Protein AF-A0A5K0WTY7-F1 (afdb_monomer_lite)

pLDDT: mean 95.45, std 3.61, range [77.88, 98.0]

Organism: NCBI:txid210225

Radius of gyration: 9.27 Å; chains: 1; bounding box: 16×12×24 Å

Secondary structure (DSSP, 8-state):
-HHHHTTT-BS-----S--HHHHHHHHHTB--

Sequence (32 aa):
VIREMTEGGVDYSFECSGNYQVLRESFLSSHD

Structure (mmCIF, N/CA/C/O backbone):
data_AF-A0A5K0WTY7-F1
#
_entry.id   AF-A0A5K0WTY7-F1
#
loop_
_atom_site.group_PDB
_atom_site.id
_atom_site.type_symbol
_atom_site.label_atom_id
_atom_site.label_alt_id
_atom_site.label_comp_id
_atom_site.label_asym_id
_atom_site.label_entity_id
_atom_site.label_seq_id
_atom_site.pdbx_PDB_ins_code
_atom_site.Cartn_x
_atom_site.Cartn_y
_atom_site.Cartn_z
_atom_site.occupancy
_atom_site.B_iso_or_equiv
_atom_site.auth_seq_id
_atom_site.auth_comp_id
_atom_site.auth_asym_id
_atom_site.auth_atom_id
_atom_site.pdbx_PDB_model_num
ATOM 1 N N . VAL A 1 1 ? -12.588 0.750 -0.544 1.00 89.19 1 VAL A N 1
ATOM 2 C CA . VAL A 1 1 ? -12.303 -0.701 -0.474 1.00 89.19 1 VAL A CA 1
ATOM 3 C C . VAL A 1 1 ? -11.087 -1.022 0.391 1.00 89.19 1 VAL A C 1
ATOM 5 O O . VAL A 1 1 ? -11.326 -1.324 1.545 1.00 89.19 1 VAL A O 1
ATOM 8 N N . ILE A 1 2 ? -9.819 -0.917 -0.064 1.00 95.06 2 ILE A N 1
ATOM 9 C CA . ILE A 1 2 ? -8.638 -1.334 0.748 1.00 95.06 2 ILE A CA 1
ATOM 10 C C . ILE A 1 2 ? -8.665 -0.724 2.159 1.00 95.06 2 ILE A C 1
ATOM 12 O O . ILE A 1 2 ? -8.703 -1.461 3.132 1.00 95.06 2 ILE A O 1
ATOM 16 N N . ARG A 1 3 ? -8.771 0.606 2.268 1.00 94.75 3 ARG A N 1
ATOM 17 C CA . ARG A 1 3 ? -8.780 1.309 3.565 1.00 94.75 3 ARG A CA 1
ATOM 18 C C . ARG A 1 3 ? -9.935 0.913 4.487 1.00 94.75 3 ARG A C 1
ATOM 20 O O . ARG A 1 3 ? -9.777 0.950 5.697 1.00 94.75 3 ARG A O 1
ATOM 27 N N . GLU A 1 4 ? -11.089 0.549 3.929 1.00 96.06 4 GLU A N 1
ATOM 28 C CA . GLU A 1 4 ? -12.238 0.079 4.718 1.00 96.06 4 GLU A CA 1
ATOM 29 C C . GLU A 1 4 ? -12.003 -1.346 5.226 1.00 96.06 4 GLU A C 1
ATOM 31 O O . GLU A 1 4 ? -12.397 -1.676 6.337 1.00 96.06 4 GLU A O 1
ATOM 36 N N . MET A 1 5 ? -11.340 -2.185 4.424 1.00 96.75 5 MET A N 1
ATOM 37 C CA . MET A 1 5 ? -10.997 -3.563 4.787 1.00 96.75 5 MET A CA 1
ATOM 38 C C . MET A 1 5 ? -9.865 -3.643 5.813 1.00 96.75 5 MET A C 1
ATOM 40 O O . MET A 1 5 ? -9.762 -4.641 6.517 1.00 96.75 5 MET A O 1
ATOM 44 N N . THR A 1 6 ? -9.004 -2.628 5.860 1.00 96.38 6 THR A N 1
ATOM 45 C CA . THR A 1 6 ? -7.791 -2.608 6.686 1.00 96.38 6 THR A CA 1
ATOM 46 C C . THR A 1 6 ? -7.828 -1.529 7.766 1.00 96.38 6 THR A C 1
ATOM 48 O O . THR A 1 6 ? -6.784 -1.115 8.252 1.00 96.38 6 THR A O 1
ATOM 51 N N . GLU A 1 7 ? -9.025 -1.055 8.125 1.00 95.19 7 GLU A N 1
ATOM 52 C CA . GLU A 1 7 ? -9.253 -0.122 9.241 1.00 95.19 7 GLU A CA 1
ATOM 53 C C . GLU A 1 7 ? -8.453 1.195 9.167 1.00 95.19 7 GLU A C 1
ATOM 55 O O . GLU A 1 7 ? -8.191 1.835 10.182 1.00 95.19 7 GLU A O 1
ATOM 60 N N . GLY A 1 8 ? -8.110 1.655 7.962 1.00 94.88 8 GLY A N 1
ATOM 61 C CA . GLY A 1 8 ? -7.407 2.927 7.777 1.00 94.88 8 GLY A CA 1
ATOM 62 C C . GLY A 1 8 ? -6.413 2.936 6.627 1.00 94.88 8 GLY A C 1
ATOM 63 O O . GLY A 1 8 ? -6.242 3.979 5.994 1.00 94.88 8 GLY A O 1
ATOM 64 N N . GLY A 1 9 ? -5.837 1.783 6.298 1.00 97.00 9 GLY A N 1
ATOM 65 C CA . GLY A 1 9 ? -4.861 1.623 5.222 1.00 97.00 9 GLY A CA 1
ATOM 66 C C . GLY A 1 9 ? -3.996 0.386 5.430 1.00 97.00 9 GLY A C 1
ATOM 67 O O . GLY A 1 9 ? -4.222 -0.382 6.357 1.00 97.00 9 GLY A O 1
ATOM 68 N N . VAL A 1 10 ? -3.050 0.132 4.538 1.00 96.75 10 VAL A N 1
ATOM 69 C CA . VAL A 1 10 ? -2.016 -0.896 4.742 1.00 96.75 10 VAL A CA 1
ATOM 70 C C . VAL A 1 10 ? -0.735 -0.253 5.269 1.00 96.75 10 VAL A C 1
ATOM 72 O O . VAL A 1 10 ? -0.500 0.934 5.051 1.0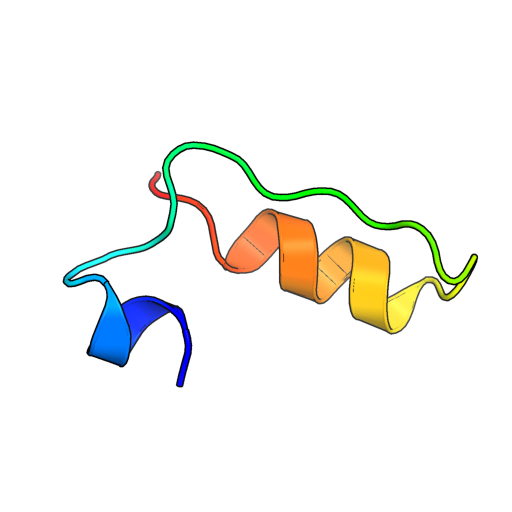0 96.75 10 VAL A O 1
ATOM 75 N N . ASP A 1 11 ? 0.120 -1.025 5.939 1.00 97.00 11 ASP A N 1
ATOM 76 C CA . ASP A 1 11 ? 1.445 -0.533 6.353 1.00 97.00 11 ASP A CA 1
ATOM 77 C C . ASP A 1 11 ? 2.355 -0.293 5.143 1.00 97.00 11 ASP A C 1
ATOM 79 O O . ASP A 1 11 ? 3.119 0.668 5.087 1.00 97.00 11 ASP A O 1
ATOM 83 N N . TYR A 1 12 ? 2.239 -1.170 4.143 1.00 96.06 12 TYR A N 1
ATOM 84 C CA . TYR A 1 12 ? 3.007 -1.109 2.910 1.00 96.06 12 TYR A CA 1
ATOM 85 C C . TYR A 1 12 ? 2.141 -1.505 1.722 1.00 96.06 12 TYR A C 1
ATOM 87 O O . TYR A 1 12 ? 1.352 -2.448 1.786 1.00 96.06 12 TYR A O 1
ATOM 95 N N . SER A 1 13 ? 2.348 -0.815 0.608 1.00 96.25 13 SER A N 1
ATOM 96 C CA . SER A 1 13 ? 1.748 -1.127 -0.681 1.00 96.25 13 SER A CA 1
ATOM 97 C C . SER A 1 13 ? 2.824 -1.040 -1.764 1.00 96.25 13 SER A C 1
ATOM 99 O O . SER A 1 13 ? 3.743 -0.222 -1.680 1.00 96.25 13 SER A O 1
ATOM 101 N N . PHE A 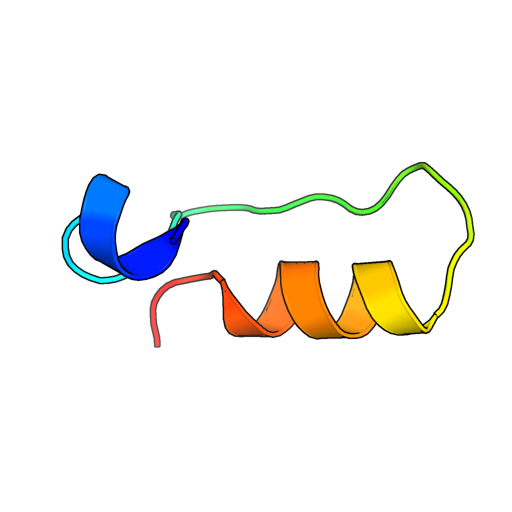1 14 ? 2.740 -1.915 -2.765 1.00 96.00 14 PHE A N 1
ATOM 102 C CA . PHE A 1 14 ? 3.714 -1.988 -3.851 1.00 96.00 14 PHE A CA 1
ATOM 103 C C . PHE A 1 14 ? 2.993 -2.056 -5.193 1.00 96.00 14 PHE A C 1
ATOM 105 O O . PHE A 1 14 ? 2.123 -2.901 -5.407 1.00 96.00 14 PHE A O 1
ATOM 112 N N . GLU A 1 15 ? 3.392 -1.184 -6.110 1.00 97.62 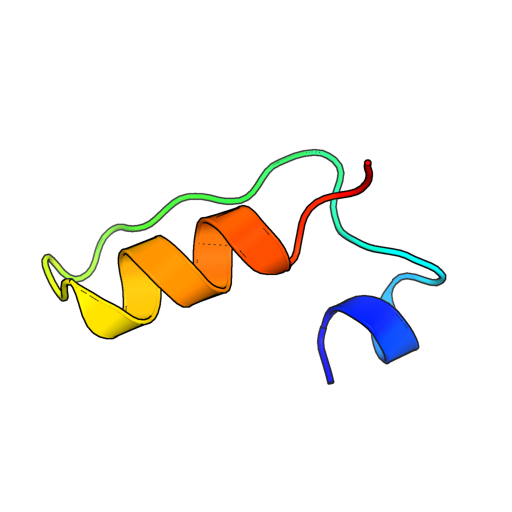15 GLU A N 1
ATOM 113 C CA . GLU A 1 15 ? 2.933 -1.193 -7.493 1.00 97.62 15 GLU A CA 1
ATOM 114 C C . GLU A 1 15 ? 3.897 -2.033 -8.341 1.00 97.62 15 GLU A C 1
ATOM 116 O O . GLU A 1 15 ? 5.104 -1.796 -8.318 1.00 97.62 15 GLU A O 1
ATOM 121 N N . CYS A 1 16 ? 3.367 -3.016 -9.078 1.00 96.81 16 CYS A N 1
ATOM 122 C CA . CYS A 1 16 ? 4.163 -3.932 -9.912 1.00 96.81 16 CYS A CA 1
ATOM 123 C C . CYS A 1 16 ? 3.586 -4.137 -11.328 1.00 96.81 16 CYS A C 1
ATOM 125 O O . CYS A 1 16 ? 4.030 -5.024 -12.054 1.00 96.81 16 CYS A O 1
ATOM 127 N N . SER A 1 17 ? 2.570 -3.364 -11.717 1.00 97.25 17 SER A N 1
ATOM 128 C CA . SER A 1 17 ? 1.902 -3.428 -13.024 1.00 97.25 17 SER A CA 1
ATOM 129 C C . SER A 1 17 ? 2.408 -2.378 -14.022 1.00 97.25 17 SER A C 1
ATOM 131 O O . SER A 1 17 ? 2.100 -2.471 -15.209 1.00 97.25 17 SER A O 1
ATOM 133 N N . GLY A 1 18 ? 3.187 -1.388 -13.570 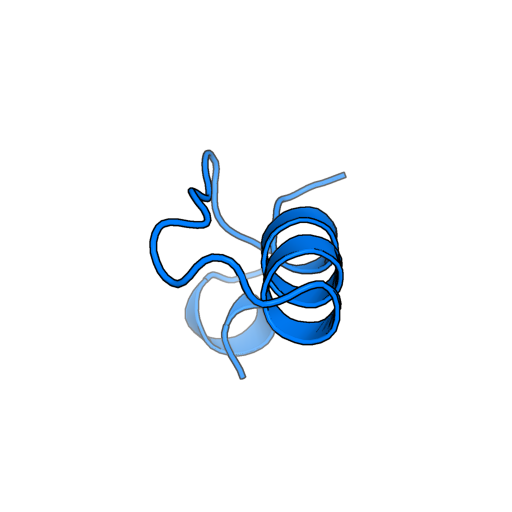1.00 97.06 18 GLY A N 1
ATOM 134 C CA . GLY A 1 18 ? 3.679 -0.284 -14.393 1.00 97.06 18 GLY A CA 1
ATOM 135 C C . GLY A 1 18 ? 2.601 0.743 -14.751 1.00 97.06 18 GLY A C 1
ATOM 136 O O . GLY A 1 18 ? 2.793 1.540 -15.671 1.00 97.06 18 GLY A O 1
ATOM 137 N N . ASN A 1 19 ? 1.457 0.733 -14.060 1.00 98.00 19 ASN A N 1
ATOM 138 C CA . ASN A 1 19 ? 0.346 1.638 -14.333 1.00 98.00 19 ASN A CA 1
ATOM 139 C C . ASN A 1 19 ? 0.349 2.820 -13.355 1.00 98.00 19 ASN A C 1
ATOM 141 O O . ASN A 1 19 ? 0.188 2.656 -12.147 1.00 98.00 19 ASN A O 1
ATOM 145 N N . TYR A 1 20 ? 0.455 4.038 -13.891 1.00 96.69 20 TYR A N 1
ATOM 146 C CA . TYR A 1 20 ? 0.485 5.269 -13.097 1.00 96.69 20 TYR A CA 1
ATOM 147 C C . TYR A 1 20 ? -0.746 5.466 -12.194 1.00 96.69 20 TYR A C 1
ATOM 149 O O . TYR A 1 20 ? -0.621 5.980 -11.082 1.00 96.69 20 TYR A O 1
ATOM 157 N N . GLN A 1 21 ? -1.937 5.074 -12.650 1.00 97.81 21 GLN A N 1
ATOM 158 C CA . GLN A 1 21 ? -3.148 5.185 -11.835 1.00 97.81 21 GLN A CA 1
ATOM 159 C C . GLN A 1 21 ? -3.076 4.238 -10.636 1.00 97.81 21 GLN A C 1
ATOM 161 O O . GLN A 1 21 ? -3.334 4.660 -9.512 1.00 97.81 21 GLN A O 1
ATOM 166 N N . VAL A 1 22 ? -2.614 3.005 -10.858 1.00 96.81 22 VAL A N 1
ATOM 167 C CA . VAL A 1 22 ? -2.427 2.012 -9.791 1.00 96.81 22 VAL A CA 1
ATOM 168 C C . VAL A 1 22 ? -1.331 2.452 -8.822 1.00 96.81 22 VAL A C 1
ATOM 170 O O . VAL A 1 22 ? -1.490 2.282 -7.620 1.00 96.81 22 VAL A O 1
ATOM 173 N N . LEU A 1 23 ? -0.263 3.102 -9.299 1.00 97.50 23 LEU A N 1
ATOM 174 C CA . LEU A 1 23 ? 0.778 3.668 -8.429 1.00 97.50 23 LEU A CA 1
ATOM 175 C C . LEU A 1 23 ? 0.202 4.698 -7.456 1.00 97.50 23 LEU A C 1
ATOM 177 O O . LEU A 1 23 ? 0.490 4.662 -6.259 1.00 97.50 23 LEU A O 1
ATOM 181 N N . ARG A 1 24 ? -0.634 5.609 -7.965 1.00 96.81 24 ARG A N 1
ATOM 182 C CA . ARG A 1 24 ? -1.318 6.607 -7.138 1.00 96.81 24 ARG A CA 1
ATOM 183 C C . ARG A 1 24 ? -2.248 5.943 -6.125 1.00 96.81 24 ARG A C 1
ATOM 185 O O . ARG A 1 24 ? -2.245 6.335 -4.963 1.00 96.81 24 ARG A O 1
ATOM 192 N N . GLU A 1 25 ? -3.042 4.967 -6.553 1.00 96.62 25 GLU A N 1
ATOM 193 C CA . GLU A 1 25 ? -3.962 4.256 -5.662 1.00 96.62 25 GLU A CA 1
ATOM 194 C C . GLU A 1 25 ? -3.223 3.449 -4.591 1.00 96.62 25 GLU A C 1
ATOM 196 O O . GLU A 1 25 ? -3.612 3.501 -3.427 1.00 96.62 25 GLU A O 1
ATOM 201 N N . SER A 1 26 ? -2.119 2.788 -4.954 1.00 96.44 26 SER A N 1
ATOM 202 C CA . SER A 1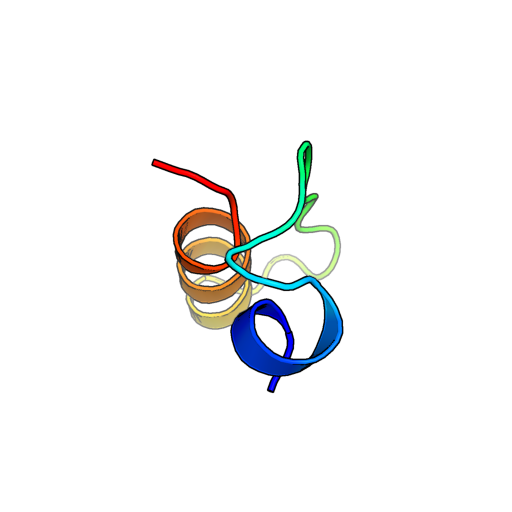 26 ? -1.224 2.097 -4.023 1.00 96.44 26 SER A CA 1
ATOM 203 C C . SER A 1 26 ? -0.779 3.059 -2.923 1.00 96.44 26 SER A C 1
ATOM 205 O O . SER A 1 26 ? -1.012 2.787 -1.746 1.00 96.44 26 SER A O 1
ATOM 207 N N . PHE A 1 27 ? -0.237 4.224 -3.288 1.00 95.44 27 PHE A N 1
ATOM 208 C CA . PHE A 1 27 ? 0.202 5.235 -2.322 1.00 95.44 27 PHE A CA 1
ATOM 209 C C . PHE A 1 27 ? -0.931 5.710 -1.397 1.00 95.44 27 PHE A C 1
ATOM 211 O O . PHE A 1 27 ? -0.761 5.751 -0.185 1.00 95.44 27 PHE A O 1
ATOM 218 N N . LEU A 1 28 ? -2.110 6.020 -1.947 1.00 96.12 28 LEU A N 1
ATOM 219 C CA . LEU A 1 28 ? -3.254 6.525 -1.170 1.00 96.12 28 LEU A CA 1
ATOM 220 C C . LEU A 1 28 ? -3.937 5.465 -0.292 1.00 96.12 28 LEU A C 1
ATOM 222 O O . LEU A 1 28 ? -4.799 5.806 0.526 1.00 96.12 28 LEU A O 1
ATOM 226 N N . SER A 1 29 ? -3.606 4.190 -0.499 1.00 95.81 29 SER A N 1
ATOM 227 C CA . SER A 1 29 ? -4.150 3.068 0.265 1.00 95.81 29 SER A CA 1
ATOM 228 C C . SER A 1 29 ? -3.385 2.770 1.555 1.00 95.81 29 SER A C 1
ATOM 230 O O . SER A 1 29 ? -3.880 1.984 2.363 1.00 95.81 29 SER A O 1
ATOM 232 N N . SER A 1 30 ? -2.217 3.383 1.761 1.00 95.75 30 SER A N 1
ATOM 233 C CA . SER A 1 30 ? -1.453 3.261 3.003 1.00 95.75 30 SER A CA 1
ATOM 234 C C . SER A 1 30 ? -2.028 4.146 4.118 1.00 95.75 30 SER A C 1
ATOM 236 O O 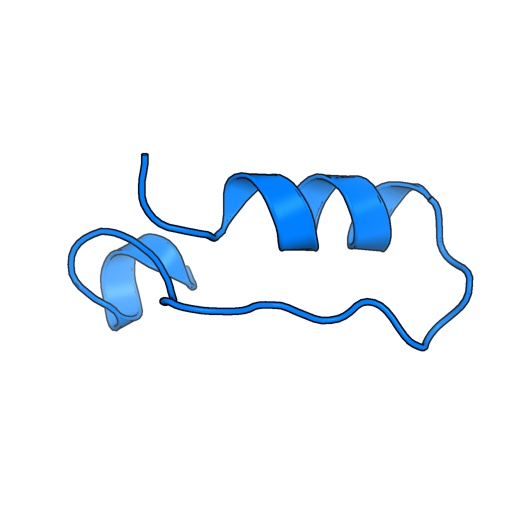. SER A 1 30 ? -2.818 5.056 3.851 1.00 95.75 30 SER A O 1
ATOM 238 N N . HIS A 1 31 ? -1.659 3.858 5.368 1.00 90.81 31 HIS A N 1
ATOM 239 C CA . HIS A 1 31 ? -1.929 4.755 6.499 1.00 90.81 31 HIS A CA 1
ATOM 240 C C . HIS A 1 31 ? -1.253 6.131 6.307 1.00 90.81 31 HIS A C 1
ATOM 242 O O . HIS A 1 31 ? -0.284 6.231 5.551 1.00 90.81 31 HIS A O 1
ATOM 248 N N . ASP A 1 32 ? -1.784 7.167 6.976 1.00 77.88 32 ASP A N 1
ATOM 249 C CA . ASP A 1 32 ? -1.156 8.503 7.048 1.00 77.88 32 ASP A CA 1
ATOM 250 C C . ASP A 1 32 ? 0.205 8.457 7.769 1.00 77.88 32 ASP A C 1
ATOM 252 O O . ASP A 1 32 ? 0.315 7.735 8.790 1.00 77.88 32 ASP A O 1
#

Foldseek 3Di:
DLCVVVVAADQAFDDDPPDPVVVVVRVVRHHD